Protein AF-A7YF10-F1 (afdb_monomer_lite)

Foldseek 3Di:
DDDDDDPDPPDPDDPPDDVPPPPPVPVVPVQVFQFPDDDPFWTWTWGQDPVRWTKIWIWGDPDPPDIDIDIDTDDDD

pLDDT: mean 77.22, std 16.97, range [36.47, 96.81]

Sequence (77 aa):
WVQGLGGAPDVPHPPLKIPGGRGNSQRDHNLSANQLYSDNRLNVTEELTSNRTRILNIQSRLTDAKHVNWRAVLNSS

Organism: Ornithorhynchus anatinus (NCBI:txid9258)

Radius of gyration: 25.94 Å; chains: 1; bounding box: 64×44×53 Å

Secondary structure (DSSP, 8-state):
-PPP-----SSPPPPSS-TT----STT------EEEEE-SSEEEEEEE-TTS-EEEEEEEEEETTEEEEEEEEE---

Structure (mmCIF, N/CA/C/O backbone):
data_AF-A7YF10-F1
#
_entry.id   AF-A7YF10-F1
#
loop_
_atom_site.group_PDB
_atom_site.id
_atom_site.type_symbol
_atom_site.label_atom_id
_atom_site.label_alt_id
_atom_site.label_comp_id
_atom_site.label_asym_id
_atom_site.label_entity_id
_atom_site.label_seq_id
_atom_site.pdbx_PDB_ins_code
_atom_site.Cartn_x
_atom_site.Cartn_y
_atom_site.Cartn_z
_atom_site.occupancy
_atom_site.B_iso_or_equiv
_atom_site.auth_seq_id
_atom_site.auth_comp_id
_atom_site.auth_asym_id
_atom_site.auth_atom_id
_atom_site.pdbx_PDB_model_num
ATOM 1 N N . TRP A 1 1 ? 53.0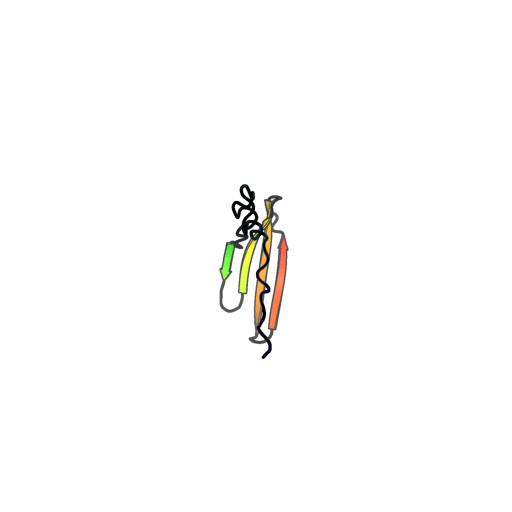92 -34.801 32.728 1.00 36.47 1 TRP A N 1
ATOM 2 C CA . TRP A 1 1 ? 52.887 -33.354 32.541 1.00 36.47 1 TRP A CA 1
ATOM 3 C C . TRP A 1 1 ? 52.613 -33.105 31.065 1.00 36.47 1 TRP A C 1
ATOM 5 O O . TRP A 1 1 ? 53.530 -33.226 30.267 1.00 36.47 1 TRP A O 1
ATOM 15 N N . VAL A 1 2 ? 51.347 -32.903 30.687 1.00 38.28 2 VAL A N 1
ATOM 16 C CA . VAL A 1 2 ? 50.937 -32.615 29.300 1.00 38.28 2 VAL A CA 1
ATOM 17 C C . VAL A 1 2 ? 51.107 -31.115 29.052 1.00 38.28 2 VAL A C 1
ATOM 19 O O . VAL A 1 2 ? 50.552 -30.310 29.795 1.00 38.28 2 VAL A O 1
ATOM 22 N N . GLN A 1 3 ? 51.907 -30.756 28.047 1.00 54.41 3 GLN A N 1
ATOM 23 C CA . GLN A 1 3 ? 52.076 -29.384 27.562 1.00 54.41 3 GLN A CA 1
ATOM 24 C C . GLN A 1 3 ? 51.078 -29.124 26.426 1.00 54.41 3 GLN A C 1
ATOM 26 O O . GLN A 1 3 ? 50.825 -29.997 25.597 1.00 54.41 3 GLN A O 1
ATOM 31 N N . GLY A 1 4 ? 50.441 -27.955 26.476 1.00 51.06 4 GLY A N 1
ATOM 32 C CA . GLY A 1 4 ? 49.187 -27.646 25.801 1.00 51.06 4 GLY A CA 1
ATOM 33 C C . GLY A 1 4 ? 49.279 -27.204 24.337 1.00 51.06 4 GLY A C 1
ATOM 34 O O . GLY A 1 4 ? 50.287 -26.691 23.872 1.00 51.06 4 GLY A O 1
ATOM 35 N N . LEU A 1 5 ? 48.149 -27.415 23.656 1.00 59.69 5 LEU A N 1
ATOM 36 C CA . LEU A 1 5 ? 47.462 -26.549 22.685 1.00 59.69 5 LEU A CA 1
ATOM 37 C C . LEU A 1 5 ? 48.307 -25.444 22.012 1.00 59.69 5 LEU A C 1
ATOM 39 O O . LEU A 1 5 ? 48.323 -24.302 22.462 1.00 59.69 5 LEU A O 1
ATOM 43 N N . GLY A 1 6 ? 48.921 -25.768 20.872 1.00 51.78 6 GLY A N 1
ATOM 44 C CA . GLY A 1 6 ? 49.601 -24.821 19.979 1.00 51.78 6 GLY A CA 1
ATOM 45 C C . GLY A 1 6 ? 48.997 -24.829 18.576 1.00 51.78 6 GLY A C 1
ATOM 46 O O . GLY A 1 6 ? 49.686 -25.119 17.608 1.00 51.78 6 GLY A O 1
ATOM 47 N N . GLY A 1 7 ? 47.690 -24.587 18.462 1.00 58.34 7 GLY A N 1
ATOM 48 C CA . GLY A 1 7 ? 47.005 -24.437 17.177 1.00 58.34 7 GLY A CA 1
ATOM 49 C C . GLY A 1 7 ? 46.949 -22.973 16.749 1.00 58.34 7 GLY A C 1
ATOM 50 O O . GLY A 1 7 ? 45.873 -22.386 16.758 1.00 58.34 7 GLY A O 1
ATOM 51 N N . ALA A 1 8 ? 48.090 -22.370 16.418 1.00 62.31 8 ALA A N 1
ATOM 52 C CA . ALA A 1 8 ? 48.114 -21.101 15.694 1.00 62.31 8 ALA A CA 1
ATOM 53 C C . ALA A 1 8 ? 48.267 -21.422 14.196 1.00 62.31 8 ALA A C 1
ATOM 55 O O . ALA A 1 8 ? 49.245 -22.076 13.833 1.00 62.31 8 ALA A O 1
ATOM 56 N N . PRO A 1 9 ? 47.316 -21.051 13.319 1.00 55.06 9 PRO A N 1
ATOM 57 C CA . PRO A 1 9 ? 47.472 -21.280 11.890 1.00 55.06 9 PRO A CA 1
ATOM 58 C C . PRO A 1 9 ? 48.614 -20.401 11.362 1.00 55.06 9 PRO A C 1
ATOM 60 O O . PRO A 1 9 ? 48.536 -19.178 11.416 1.00 55.06 9 PRO A O 1
ATOM 63 N N . ASP A 1 10 ? 49.661 -21.035 10.836 1.00 64.38 10 ASP A N 1
ATOM 64 C CA . ASP A 1 10 ? 50.859 -20.418 10.234 1.00 64.38 10 ASP A CA 1
ATOM 65 C C . ASP A 1 10 ? 50.585 -19.781 8.852 1.00 64.38 10 ASP A C 1
ATOM 67 O O . ASP A 1 10 ? 51.436 -19.709 7.972 1.00 64.38 10 ASP A O 1
ATOM 71 N N . VAL A 1 11 ? 49.345 -19.357 8.609 1.00 66.00 11 VAL A N 1
ATOM 72 C CA . VAL A 1 11 ? 48.922 -18.784 7.332 1.00 66.00 11 VAL A CA 1
ATOM 73 C C . VAL A 1 11 ? 48.296 -17.428 7.622 1.00 66.00 11 VAL A C 1
ATOM 75 O O . VAL A 1 11 ? 47.354 -17.360 8.417 1.00 66.00 11 VAL A O 1
ATOM 78 N N . PRO A 1 12 ? 48.780 -16.335 7.000 1.00 66.12 12 PRO A N 1
ATOM 79 C CA . PRO A 1 12 ? 48.156 -15.035 7.169 1.00 66.12 12 PRO A CA 1
ATOM 80 C C . PRO A 1 12 ? 46.688 -15.132 6.752 1.00 66.12 12 PRO A C 1
ATOM 82 O O . PRO A 1 12 ? 46.361 -15.663 5.688 1.00 66.12 12 PRO A O 1
ATOM 85 N N . HIS A 1 13 ? 45.798 -14.637 7.612 1.00 63.81 13 HIS A N 1
ATOM 86 C CA . HIS A 1 13 ? 44.371 -14.617 7.322 1.00 63.81 13 HIS A CA 1
ATOM 87 C C . HIS A 1 13 ? 44.115 -13.944 5.964 1.00 63.81 13 HIS A C 1
ATOM 89 O O . HIS A 1 13 ? 44.709 -12.896 5.683 1.00 63.81 13 HIS A O 1
ATOM 95 N N . PRO A 1 14 ? 43.232 -14.512 5.118 1.00 64.19 14 PRO A N 1
ATOM 96 C CA . PRO A 1 14 ? 42.880 -13.876 3.861 1.00 64.19 14 PRO A CA 1
ATOM 97 C C . PRO A 1 14 ? 42.314 -12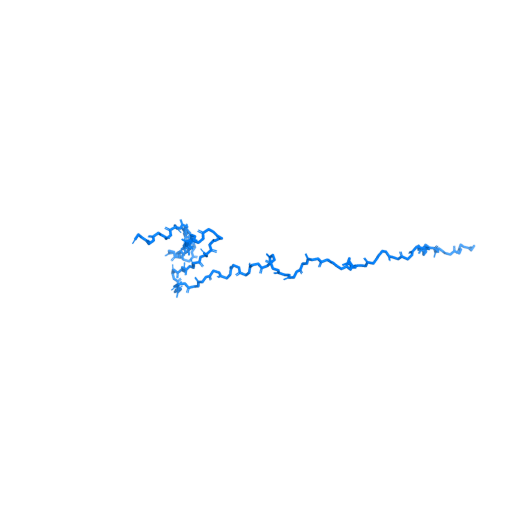.479 4.148 1.00 64.19 14 PRO A C 1
ATOM 99 O O . PRO A 1 14 ? 41.608 -12.295 5.146 1.00 64.19 14 PRO A O 1
ATOM 102 N N . PRO A 1 15 ? 42.621 -11.477 3.308 1.00 65.00 15 PRO A N 1
ATOM 103 C CA . PRO A 1 15 ? 42.191 -10.111 3.551 1.00 65.00 15 PRO A CA 1
ATOM 104 C C . PRO A 1 15 ? 40.666 -10.052 3.684 1.00 65.00 15 PRO A C 1
ATOM 106 O O . PRO A 1 15 ? 39.932 -10.432 2.776 1.00 65.00 15 PRO A O 1
ATOM 109 N N . LEU A 1 16 ? 40.192 -9.533 4.821 1.00 64.31 16 LEU A N 1
ATOM 110 C CA . LEU A 1 16 ? 38.768 -9.450 5.181 1.00 64.31 16 LEU A CA 1
ATOM 111 C C . LEU A 1 16 ? 37.935 -8.571 4.231 1.00 64.31 16 LEU A C 1
ATOM 113 O O . LEU A 1 16 ? 36.712 -8.520 4.344 1.00 64.31 16 LEU A O 1
ATOM 117 N N . LYS A 1 17 ? 38.571 -7.857 3.297 1.00 64.62 17 LYS A N 1
ATOM 118 C CA . LYS A 1 17 ? 37.885 -7.012 2.324 1.00 64.62 17 LYS A CA 1
ATOM 119 C C . LYS A 1 17 ? 38.596 -7.074 0.982 1.00 64.62 17 LYS A C 1
ATOM 121 O O . LYS A 1 17 ? 39.760 -6.699 0.890 1.00 64.62 17 LYS A O 1
ATOM 126 N N . ILE A 1 18 ? 37.875 -7.516 -0.047 1.00 64.31 18 ILE A N 1
ATOM 127 C CA . ILE A 1 18 ? 38.331 -7.545 -1.441 1.00 64.31 18 ILE A CA 1
ATOM 128 C C . ILE A 1 18 ? 38.649 -6.100 -1.873 1.00 64.31 18 ILE A C 1
ATOM 130 O O . ILE A 1 18 ? 37.725 -5.280 -1.965 1.00 64.31 18 ILE A O 1
ATOM 134 N N . PRO A 1 19 ? 39.922 -5.746 -2.130 1.00 55.59 19 PRO A N 1
ATOM 135 C CA . PRO A 1 19 ? 40.272 -4.434 -2.661 1.00 55.59 19 PRO A CA 1
ATOM 136 C C . PRO A 1 19 ? 39.682 -4.303 -4.071 1.00 55.59 19 PRO A C 1
ATOM 138 O O . PRO A 1 19 ? 39.909 -5.159 -4.920 1.00 55.59 19 PRO A O 1
ATOM 141 N N . GLY A 1 20 ? 38.878 -3.266 -4.316 1.00 63.34 20 GLY A N 1
ATOM 142 C CA . GLY A 1 20 ? 38.185 -3.073 -5.599 1.00 63.34 20 GLY A CA 1
ATOM 143 C C . GLY A 1 20 ? 36.758 -3.632 -5.666 1.00 63.34 20 GLY A C 1
ATOM 144 O O . GLY A 1 20 ? 36.163 -3.642 -6.742 1.00 63.34 20 GLY A O 1
ATOM 145 N N . GLY A 1 21 ? 36.179 -4.062 -4.538 1.00 61.53 21 GLY A N 1
ATOM 146 C CA . GLY A 1 21 ? 34.768 -4.446 -4.449 1.00 61.53 21 GLY A CA 1
ATOM 147 C C . GLY A 1 21 ? 33.836 -3.311 -4.884 1.00 61.53 21 GLY A C 1
ATOM 148 O O . GLY A 1 21 ? 33.549 -2.390 -4.122 1.00 61.53 21 GLY A O 1
ATOM 149 N N . ARG A 1 22 ? 33.358 -3.376 -6.130 1.00 68.25 22 ARG A N 1
ATOM 150 C CA . ARG A 1 22 ? 32.376 -2.453 -6.703 1.00 68.25 22 ARG A CA 1
ATOM 151 C C . ARG A 1 22 ? 31.018 -2.695 -6.043 1.00 68.25 22 ARG A C 1
ATOM 153 O O . ARG A 1 22 ? 30.216 -3.507 -6.492 1.00 68.25 22 ARG A O 1
ATOM 160 N N . GLY A 1 23 ? 30.776 -1.988 -4.953 1.00 59.28 23 GLY A N 1
ATOM 161 C CA . GLY A 1 23 ? 29.489 -1.928 -4.277 1.00 59.28 23 GLY A CA 1
ATOM 162 C C . GLY A 1 23 ? 29.330 -0.546 -3.681 1.00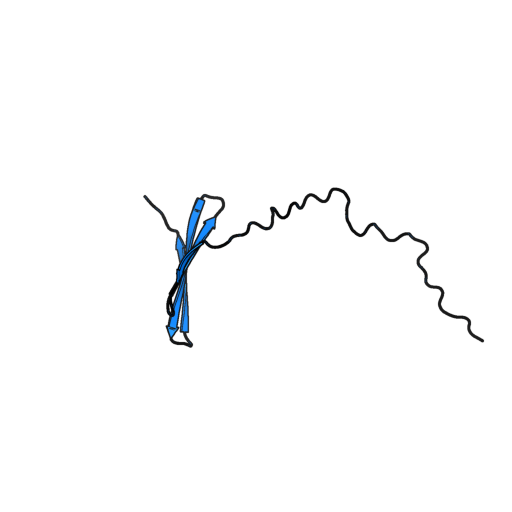 59.28 23 GLY A C 1
ATOM 163 O O . GLY A 1 23 ? 29.466 -0.370 -2.482 1.00 59.28 23 GLY A O 1
ATOM 164 N N . ASN A 1 24 ? 29.102 0.457 -4.521 1.00 61.62 24 ASN A N 1
ATOM 165 C CA . ASN A 1 24 ? 28.854 1.828 -4.088 1.00 61.62 24 ASN A CA 1
ATOM 166 C C . ASN A 1 24 ? 27.434 1.990 -3.524 1.00 61.62 24 ASN A C 1
ATOM 168 O O . ASN A 1 24 ? 26.770 2.935 -3.918 1.00 61.62 24 ASN A O 1
ATOM 172 N N . SER A 1 25 ? 26.918 1.044 -2.726 1.00 58.28 25 SER A N 1
ATOM 173 C CA . SER A 1 25 ? 25.546 1.077 -2.177 1.00 58.28 25 SER A CA 1
ATOM 174 C C . SER A 1 25 ? 24.435 1.413 -3.191 1.00 58.28 25 SER A C 1
ATOM 176 O O . SER A 1 25 ? 23.301 1.672 -2.831 1.00 58.28 25 SER A O 1
ATOM 178 N N . GLN A 1 26 ? 24.719 1.368 -4.497 1.00 52.25 26 GLN A N 1
ATOM 179 C CA . GLN A 1 26 ? 23.799 1.763 -5.565 1.00 52.25 26 GLN A CA 1
ATOM 180 C C . GLN A 1 26 ? 22.797 0.638 -5.865 1.00 52.25 26 GLN A C 1
ATOM 182 O O . GLN A 1 26 ? 21.808 0.834 -6.572 1.00 52.25 26 GLN A O 1
ATOM 187 N N . ARG A 1 27 ? 23.063 -0.556 -5.309 1.00 55.53 27 ARG A N 1
ATOM 188 C CA . ARG A 1 27 ? 22.083 -1.638 -5.156 1.00 55.53 27 ARG A CA 1
ATOM 189 C C . ARG A 1 27 ? 21.075 -1.349 -4.049 1.00 55.53 27 ARG A C 1
ATOM 191 O O . ARG A 1 27 ? 19.981 -1.899 -4.091 1.00 55.53 27 ARG A O 1
ATOM 198 N N . ASP A 1 28 ? 21.396 -0.431 -3.150 1.00 59.81 28 ASP A N 1
ATOM 199 C CA . ASP A 1 28 ? 20.496 0.112 -2.150 1.00 59.81 28 ASP A CA 1
ATOM 200 C C . ASP A 1 28 ? 19.759 1.262 -2.850 1.00 59.81 28 ASP A C 1
ATOM 202 O O . ASP A 1 28 ? 19.874 2.433 -2.491 1.00 59.81 28 ASP A O 1
ATOM 206 N N . HIS A 1 29 ? 19.035 0.942 -3.934 1.00 57.44 29 HIS A N 1
ATOM 207 C CA . HIS A 1 29 ? 17.976 1.837 -4.370 1.00 57.44 29 HIS A CA 1
ATOM 208 C C . HIS A 1 29 ? 17.079 1.974 -3.153 1.00 57.44 29 HIS A C 1
ATOM 210 O O . HIS A 1 29 ? 16.376 1.036 -2.775 1.00 57.44 29 HIS A O 1
ATOM 216 N N . ASN A 1 30 ? 17.171 3.129 -2.504 1.00 55.44 30 ASN A N 1
ATOM 217 C CA . ASN A 1 30 ? 16.201 3.567 -1.538 1.00 55.44 30 ASN A CA 1
ATOM 218 C C . ASN A 1 30 ? 14.902 3.707 -2.337 1.00 55.44 30 ASN A C 1
ATOM 220 O O . ASN A 1 30 ? 14.605 4.762 -2.889 1.00 55.44 30 ASN A O 1
ATOM 224 N N . LEU A 1 31 ? 14.176 2.596 -2.493 1.00 60.94 31 LEU A N 1
ATOM 225 C CA . LEU A 1 31 ? 12.774 2.564 -2.877 1.00 60.94 31 LEU A CA 1
ATOM 226 C C . LEU A 1 31 ? 12.006 3.171 -1.698 1.00 60.94 31 LEU A C 1
ATOM 228 O O . LEU A 1 31 ? 11.207 2.511 -1.039 1.00 60.94 31 LEU A O 1
ATOM 232 N N . SER A 1 32 ? 12.307 4.431 -1.375 1.00 63.62 32 SER A N 1
ATOM 233 C CA . SER A 1 32 ? 11.491 5.240 -0.496 1.00 63.62 32 SER A CA 1
ATOM 234 C C . SER A 1 32 ? 10.190 5.419 -1.250 1.00 63.62 32 SER A C 1
ATOM 236 O O . SER A 1 32 ? 10.101 6.246 -2.161 1.00 63.62 32 SER A O 1
ATOM 238 N N . ALA A 1 33 ? 9.211 4.577 -0.934 1.00 73.94 33 ALA A N 1
ATOM 239 C CA . ALA A 1 33 ? 7.869 4.746 -1.440 1.00 73.94 33 ALA A CA 1
ATOM 240 C C . ALA A 1 33 ? 7.405 6.147 -1.014 1.00 73.94 33 ALA A C 1
ATOM 242 O O . ALA A 1 33 ? 7.381 6.463 0.177 1.00 73.94 33 ALA A O 1
ATOM 243 N N . ASN A 1 34 ? 7.121 7.006 -1.988 1.00 87.62 34 ASN A N 1
ATOM 244 C CA . ASN A 1 34 ? 6.718 8.379 -1.739 1.00 87.62 34 ASN A CA 1
ATOM 245 C 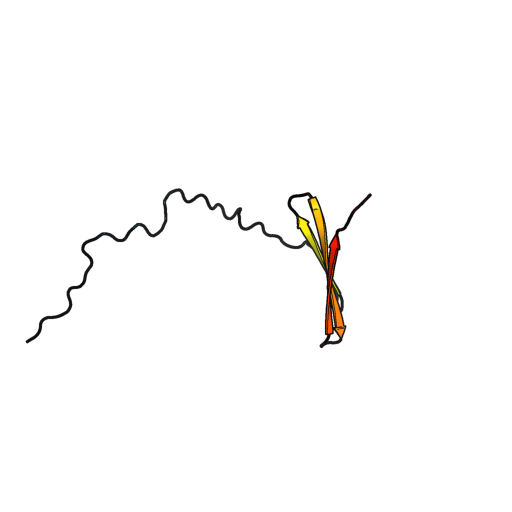C . ASN A 1 34 ? 5.349 8.364 -1.055 1.00 87.62 34 ASN A C 1
ATOM 247 O O . ASN A 1 34 ? 4.404 7.769 -1.570 1.00 87.62 34 ASN A O 1
ATOM 251 N N . GLN A 1 35 ? 5.229 8.977 0.118 1.00 91.44 35 GLN A N 1
ATOM 252 C CA . GLN A 1 35 ? 3.970 8.996 0.848 1.00 91.44 35 GLN A CA 1
ATOM 253 C C . GLN A 1 35 ? 3.018 10.007 0.202 1.00 91.44 35 GLN A C 1
ATOM 255 O O . GLN A 1 35 ? 3.212 11.213 0.316 1.00 91.44 35 GLN A O 1
ATOM 260 N N . LEU A 1 36 ? 1.976 9.508 -0.467 1.00 93.38 36 LEU A N 1
ATOM 261 C CA . LEU A 1 36 ? 0.956 10.347 -1.098 1.00 93.38 36 LEU A CA 1
ATOM 262 C C . LEU A 1 36 ? -0.112 10.788 -0.097 1.00 93.38 36 LEU A C 1
ATOM 264 O O . LEU A 1 36 ? -0.611 11.908 -0.171 1.00 93.38 36 LEU A O 1
ATOM 268 N N . TYR A 1 37 ? -0.484 9.897 0.823 1.00 95.19 37 TYR A N 1
ATOM 269 C CA . TYR A 1 37 ? -1.511 10.158 1.824 1.00 95.19 37 TYR A CA 1
ATOM 270 C C . TYR A 1 37 ? -1.323 9.254 3.042 1.00 95.19 37 TYR A C 1
ATOM 272 O O . TYR A 1 37 ? -1.004 8.078 2.889 1.00 95.19 37 TYR A O 1
ATOM 280 N N . SER A 1 38 ? -1.562 9.774 4.245 1.00 95.31 38 SER A N 1
ATOM 281 C CA . SER A 1 38 ? -1.675 8.945 5.445 1.00 95.31 38 SER A CA 1
ATOM 282 C C . SER A 1 38 ? -2.595 9.592 6.467 1.00 95.31 38 SER A C 1
ATOM 284 O O . SER A 1 38 ? -2.415 10.754 6.825 1.00 95.3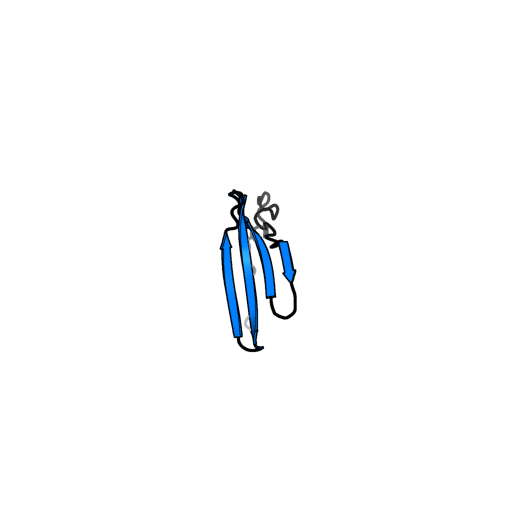1 38 SER A O 1
ATOM 286 N N . ASP A 1 39 ? -3.517 8.798 6.990 1.00 94.94 39 ASP A N 1
ATOM 287 C CA . ASP A 1 39 ? -4.318 9.093 8.172 1.00 94.94 39 ASP A CA 1
ATOM 288 C C . ASP A 1 39 ? -4.427 7.834 9.060 1.00 94.94 39 ASP A C 1
ATOM 290 O O . ASP A 1 39 ? -3.669 6.870 8.913 1.00 94.94 39 ASP A O 1
ATOM 294 N N . ASN A 1 40 ? -5.366 7.826 10.007 1.00 93.31 40 ASN A N 1
ATOM 295 C CA . ASN A 1 40 ? -5.559 6.715 10.940 1.00 93.31 40 ASN A CA 1
ATOM 296 C C . ASN A 1 40 ? -6.124 5.439 10.283 1.00 93.31 40 ASN A C 1
ATOM 298 O O . ASN A 1 40 ? -6.020 4.358 10.868 1.00 93.31 40 ASN A O 1
ATOM 302 N N . ARG A 1 41 ? -6.757 5.543 9.109 1.00 94.50 41 ARG A N 1
ATOM 303 C CA . ARG A 1 41 ? -7.493 4.455 8.443 1.00 94.50 41 ARG A CA 1
ATOM 304 C C . ARG A 1 41 ? -6.968 4.117 7.054 1.00 94.50 41 ARG A C 1
ATOM 306 O O . ARG A 1 41 ? -7.385 3.101 6.500 1.00 94.50 41 ARG A O 1
ATOM 313 N N . LEU A 1 42 ? -6.097 4.926 6.478 1.00 96.31 42 LEU A N 1
ATOM 314 C CA . LEU A 1 42 ? -5.636 4.801 5.110 1.00 96.31 42 LEU A CA 1
ATOM 315 C C . LEU A 1 42 ? -4.205 5.321 4.998 1.00 96.31 42 LEU A C 1
ATOM 317 O O . LEU A 1 42 ? -3.896 6.442 5.384 1.00 96.31 42 LEU A O 1
ATOM 321 N N . ASN A 1 43 ? -3.345 4.507 4.406 1.00 95.94 43 ASN A N 1
ATOM 322 C CA . ASN A 1 43 ? -1.993 4.870 4.023 1.00 95.94 43 ASN A CA 1
ATOM 323 C C . ASN A 1 43 ? -1.812 4.563 2.537 1.00 95.94 43 ASN A C 1
ATOM 325 O O . ASN A 1 43 ? -2.109 3.454 2.090 1.00 95.94 43 ASN A O 1
ATOM 329 N N . VAL A 1 44 ? -1.341 5.542 1.775 1.00 95.56 44 VAL A N 1
ATOM 330 C CA . VAL A 1 44 ? -1.107 5.431 0.336 1.00 95.56 44 VAL A CA 1
ATOM 331 C C . VAL A 1 44 ? 0.315 5.862 0.044 1.00 95.56 44 VAL A C 1
ATOM 333 O O . VAL A 1 44 ? 0.689 7.014 0.273 1.00 95.56 44 VAL A O 1
ATOM 336 N N . THR A 1 45 ? 1.094 4.939 -0.507 1.00 95.25 45 THR A N 1
ATOM 337 C CA . THR A 1 45 ? 2.454 5.213 -0.962 1.00 95.25 45 THR A CA 1
ATOM 338 C C . THR A 1 45 ? 2.604 4.919 -2.448 1.00 95.25 45 THR A C 1
ATOM 340 O O . THR A 1 45 ? 1.905 4.075 -3.007 1.00 95.25 45 THR A O 1
ATOM 343 N N . GLU A 1 46 ? 3.506 5.644 -3.096 1.00 92.75 46 GLU A N 1
ATOM 344 C CA . GLU A 1 46 ? 3.846 5.507 -4.505 1.00 92.75 46 GLU A CA 1
ATOM 345 C C . GLU A 1 46 ? 5.248 4.924 -4.656 1.00 92.75 46 GLU A C 1
ATOM 347 O O . GLU A 1 46 ? 6.220 5.425 -4.097 1.00 92.75 46 GLU A O 1
ATOM 352 N N . GLU A 1 47 ? 5.356 3.877 -5.458 1.00 90.75 47 GLU A N 1
ATOM 353 C CA . GLU A 1 47 ? 6.603 3.241 -5.842 1.00 90.75 47 GLU A CA 1
ATOM 354 C C . GLU A 1 47 ? 6.840 3.476 -7.338 1.00 90.75 47 GLU A C 1
ATOM 356 O O . GLU A 1 47 ? 6.047 3.067 -8.192 1.00 90.75 47 GLU A O 1
ATOM 361 N N . LEU A 1 48 ? 7.944 4.150 -7.660 1.00 86.56 48 LEU A N 1
ATOM 362 C CA . LEU A 1 48 ? 8.422 4.291 -9.030 1.00 86.56 48 LEU A CA 1
ATOM 363 C C . LEU A 1 48 ? 9.270 3.077 -9.379 1.00 86.56 48 LEU A C 1
ATOM 365 O O . LEU A 1 48 ? 10.346 2.857 -8.827 1.00 86.56 48 LEU A O 1
ATOM 369 N N . THR A 1 49 ? 8.783 2.302 -10.335 1.00 81.38 49 THR A N 1
ATOM 370 C CA . THR A 1 49 ? 9.545 1.188 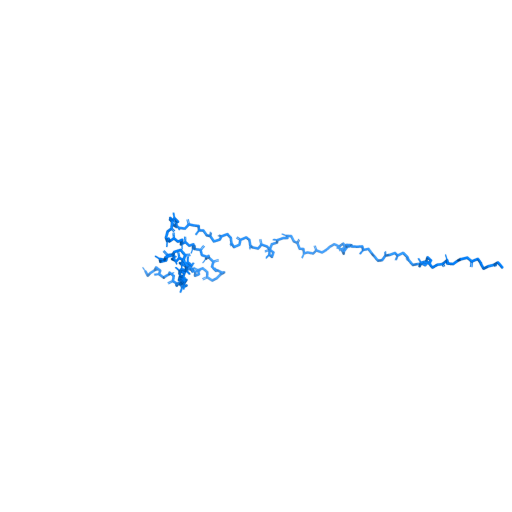-10.894 1.00 81.38 49 THR A CA 1
ATOM 371 C C . THR A 1 49 ? 10.495 1.678 -11.987 1.00 81.38 49 THR A C 1
ATOM 373 O O . THR A 1 49 ? 10.315 2.750 -12.571 1.00 81.38 49 THR A O 1
ATOM 376 N N . SER A 1 50 ? 11.520 0.882 -12.299 1.00 77.06 50 SER A N 1
ATOM 377 C CA . SER A 1 50 ? 12.541 1.215 -13.305 1.00 77.06 50 SER A CA 1
ATOM 378 C C . SER A 1 50 ? 11.975 1.480 -14.705 1.00 77.06 50 SER A C 1
ATOM 380 O O . SER A 1 50 ? 12.582 2.210 -15.484 1.00 77.06 50 SER A O 1
ATOM 382 N N . ASN A 1 51 ? 10.794 0.941 -15.020 1.00 78.56 51 ASN A N 1
ATOM 383 C CA . ASN A 1 51 ? 10.080 1.178 -16.276 1.00 78.56 51 ASN A CA 1
ATOM 384 C C . ASN A 1 51 ? 9.151 2.415 -16.226 1.00 78.56 51 ASN A C 1
ATOM 386 O O . ASN A 1 51 ? 8.274 2.550 -17.075 1.00 78.56 51 ASN A O 1
ATOM 390 N N . ARG A 1 52 ? 9.324 3.304 -15.233 1.00 78.62 52 ARG A N 1
ATOM 391 C CA . ARG A 1 52 ? 8.523 4.524 -15.010 1.00 78.62 52 ARG A CA 1
ATOM 392 C C . ARG A 1 52 ? 7.035 4.254 -14.740 1.00 78.62 52 ARG A C 1
ATOM 394 O O . ARG A 1 52 ? 6.229 5.183 -14.755 1.00 78.62 52 ARG A O 1
ATOM 401 N N . THR A 1 53 ? 6.659 3.013 -14.436 1.00 87.38 53 THR A N 1
ATOM 402 C CA . THR A 1 53 ? 5.306 2.701 -13.972 1.00 87.38 53 THR A CA 1
ATOM 403 C C . THR A 1 53 ? 5.170 3.136 -12.521 1.00 87.38 53 THR A C 1
ATOM 405 O O . THR A 1 53 ? 6.001 2.783 -11.677 1.00 87.38 53 THR A O 1
ATOM 408 N N . ARG A 1 54 ? 4.115 3.898 -12.235 1.00 90.75 54 ARG A N 1
ATOM 409 C CA . ARG A 1 54 ? 3.760 4.329 -10.883 1.00 90.75 54 ARG A CA 1
ATOM 410 C C . ARG A 1 54 ? 2.880 3.264 -10.249 1.00 90.75 54 ARG A C 1
ATOM 412 O O . ARG A 1 54 ? 1.771 3.015 -10.720 1.00 90.75 54 ARG A O 1
ATOM 419 N N . ILE A 1 55 ? 3.381 2.612 -9.210 1.00 92.81 55 ILE A N 1
ATOM 420 C CA . ILE A 1 55 ? 2.617 1.635 -8.437 1.00 92.81 55 ILE A CA 1
ATOM 421 C C . ILE A 1 55 ? 2.135 2.312 -7.161 1.00 92.81 55 ILE A C 1
ATOM 423 O O . ILE A 1 55 ? 2.927 2.888 -6.425 1.00 92.81 55 ILE A O 1
ATOM 427 N N . LEU A 1 56 ? 0.838 2.226 -6.890 1.00 94.50 56 LEU A N 1
ATOM 428 C CA . LEU A 1 56 ? 0.237 2.695 -5.651 1.00 94.50 56 LEU A CA 1
ATOM 429 C C . LEU A 1 56 ? 0.042 1.513 -4.706 1.00 94.50 56 LEU A C 1
ATOM 431 O O . LEU A 1 56 ? -0.635 0.540 -5.050 1.00 94.50 56 LEU A O 1
ATOM 435 N N . ASN A 1 57 ? 0.601 1.618 -3.507 1.00 95.19 57 ASN A N 1
ATOM 436 C CA . ASN A 1 57 ? 0.370 0.693 -2.409 1.00 95.19 57 ASN A CA 1
ATOM 437 C C . ASN A 1 57 ? -0.629 1.342 -1.451 1.00 95.19 57 ASN A C 1
ATOM 439 O O . ASN A 1 57 ? -0.329 2.348 -0.811 1.00 95.19 57 ASN A O 1
ATOM 443 N N . ILE A 1 58 ? -1.829 0.776 -1.378 1.00 96.06 58 ILE A N 1
ATOM 444 C CA . ILE A 1 58 ? -2.941 1.323 -0.604 1.00 96.06 58 ILE A CA 1
ATOM 445 C C . ILE A 1 58 ? -3.207 0.364 0.545 1.00 96.06 58 ILE A C 1
ATOM 447 O O . ILE A 1 58 ? -3.604 -0.777 0.325 1.00 96.06 58 ILE A O 1
ATOM 451 N N . GLN A 1 59 ? -3.010 0.821 1.770 1.00 96.19 59 GLN A N 1
ATOM 452 C CA . GLN A 1 59 ? -3.308 0.072 2.980 1.00 96.19 59 GLN A CA 1
ATOM 453 C C . GLN A 1 59 ? -4.455 0.754 3.715 1.00 96.19 59 GLN A C 1
ATOM 455 O O . GLN A 1 59 ? -4.316 1.892 4.148 1.00 96.19 59 GLN A O 1
ATOM 460 N N . SER A 1 60 ? -5.572 0.055 3.900 1.00 95.81 60 SER A N 1
ATOM 461 C CA . SER A 1 60 ? -6.682 0.526 4.726 1.00 95.81 60 SER A CA 1
ATOM 462 C C . SER A 1 60 ? -6.804 -0.271 6.019 1.00 95.81 60 SER A C 1
ATOM 464 O O . SER A 1 60 ? -6.712 -1.499 6.025 1.00 95.81 60 SER A O 1
ATOM 466 N N . ARG A 1 61 ? -7.062 0.443 7.115 1.00 95.38 61 ARG A N 1
ATOM 467 C CA . ARG A 1 61 ? -7.490 -0.081 8.411 1.00 95.38 61 ARG A CA 1
ATOM 468 C C . ARG A 1 61 ? -9.003 0.105 8.521 1.00 95.38 61 ARG A C 1
ATOM 470 O O . ARG A 1 61 ? -9.508 1.208 8.746 1.00 95.38 61 ARG A O 1
ATOM 477 N N . LEU A 1 62 ? -9.746 -0.979 8.309 1.00 88.62 62 LEU A N 1
ATOM 478 C CA . LEU A 1 62 ? -11.209 -0.952 8.377 1.00 88.62 62 LEU A CA 1
ATOM 479 C C . LEU A 1 62 ? -11.679 -0.906 9.834 1.00 88.62 62 LEU A C 1
ATOM 481 O O . LEU A 1 62 ? -12.537 -0.090 10.169 1.00 88.62 62 LEU A O 1
ATOM 485 N N . THR A 1 63 ? -11.069 -1.748 10.669 1.00 89.06 63 THR A N 1
ATOM 486 C CA . THR A 1 63 ? -11.171 -1.811 12.135 1.00 89.06 63 THR A CA 1
ATOM 487 C C . THR A 1 63 ? -9.772 -2.077 12.701 1.00 89.06 63 THR A C 1
ATOM 489 O O . THR A 1 63 ? -8.869 -2.406 11.933 1.00 89.06 63 THR A O 1
ATOM 492 N N . ASP A 1 64 ? -9.586 -1.994 14.022 1.00 81.94 64 ASP A N 1
ATOM 493 C CA . ASP A 1 64 ? -8.281 -2.230 14.673 1.00 81.94 64 ASP A CA 1
ATOM 494 C C . ASP A 1 64 ? -7.650 -3.586 14.287 1.00 81.94 64 ASP A C 1
ATOM 496 O O . ASP A 1 64 ? -6.446 -3.710 14.081 1.00 81.94 64 ASP A O 1
ATOM 500 N N . ALA A 1 65 ? -8.497 -4.601 14.084 1.00 86.38 65 ALA A N 1
ATOM 501 C CA . ALA A 1 65 ? -8.079 -5.954 13.729 1.00 86.38 65 ALA A CA 1
ATOM 502 C C . ALA A 1 65 ? -8.048 -6.236 12.215 1.00 86.38 65 ALA A C 1
ATOM 504 O O . ALA A 1 65 ? -7.471 -7.242 11.797 1.00 86.38 65 ALA A O 1
ATOM 505 N N . LYS A 1 66 ? -8.689 -5.407 11.377 1.00 93.56 66 LYS A N 1
ATOM 506 C CA . LYS A 1 66 ? -8.852 -5.698 9.945 1.00 93.56 66 LYS A CA 1
ATOM 507 C C . LYS A 1 66 ? -8.126 -4.685 9.074 1.00 93.56 66 LYS A C 1
ATOM 509 O O . LYS A 1 66 ? -8.583 -3.557 8.879 1.00 93.56 66 LYS A O 1
ATOM 514 N N . HIS A 1 67 ? -7.070 -5.177 8.442 1.00 93.69 67 HIS A N 1
ATOM 515 C CA . HIS A 1 67 ? -6.311 -4.477 7.418 1.00 93.69 67 HIS A CA 1
ATOM 516 C C . HIS A 1 67 ? -6.608 -5.050 6.034 1.00 93.69 67 HIS A C 1
ATOM 518 O O . HIS A 1 67 ? -6.707 -6.265 5.866 1.00 93.69 67 HIS A O 1
ATOM 524 N N . VAL A 1 68 ? -6.734 -4.178 5.037 1.00 95.94 68 VAL A N 1
ATOM 525 C CA . VAL A 1 68 ? -6.832 -4.563 3.627 1.00 95.94 68 VAL A CA 1
ATOM 526 C C . VAL A 1 68 ? -5.766 -3.812 2.851 1.00 95.94 68 VAL A C 1
ATOM 528 O O . VAL A 1 68 ? -5.573 -2.617 3.058 1.00 95.94 68 VAL A O 1
ATOM 531 N N . ASN A 1 69 ? -5.059 -4.522 1.977 1.00 95.69 69 ASN A N 1
ATOM 532 C CA . ASN A 1 69 ? -4.011 -3.949 1.149 1.00 95.69 69 ASN A CA 1
ATOM 533 C C . ASN A 1 69 ? -4.369 -4.149 -0.321 1.00 95.69 69 ASN A C 1
ATOM 535 O O . ASN A 1 69 ? -4.757 -5.248 -0.721 1.00 95.69 69 ASN A O 1
ATOM 539 N N . TRP A 1 70 ? -4.189 -3.105 -1.120 1.00 96.81 70 TRP A N 1
ATOM 540 C CA . TRP A 1 70 ? -4.317 -3.144 -2.569 1.00 96.81 70 TRP A CA 1
ATOM 541 C C . TRP A 1 70 ? -3.037 -2.635 -3.212 1.00 96.81 70 TRP A C 1
ATOM 543 O O . TRP A 1 70 ? -2.353 -1.758 -2.682 1.00 96.81 70 TRP A O 1
ATOM 553 N N . ARG A 1 71 ? -2.747 -3.180 -4.391 1.00 95.38 71 ARG A N 1
ATOM 554 C CA . ARG A 1 71 ? -1.705 -2.682 -5.281 1.00 95.38 71 ARG A CA 1
ATOM 555 C C . ARG A 1 71 ? -2.359 -2.307 -6.594 1.00 95.38 71 ARG A C 1
ATOM 557 O O . ARG A 1 71 ? -3.028 -3.140 -7.202 1.00 95.38 71 ARG A O 1
ATOM 564 N N . ALA A 1 72 ? -2.184 -1.062 -7.003 1.00 94.25 72 ALA A N 1
ATOM 565 C CA . ALA A 1 72 ? -2.740 -0.536 -8.238 1.00 94.25 72 ALA A CA 1
ATOM 566 C C . ALA A 1 72 ? -1.628 0.056 -9.100 1.00 94.25 72 ALA A C 1
ATOM 568 O O . ALA A 1 72 ? -0.622 0.540 -8.587 1.00 94.25 72 ALA A O 1
ATOM 569 N N . VAL A 1 73 ? -1.817 0.028 -10.414 1.00 93.31 73 VAL A N 1
ATOM 570 C CA . VAL A 1 73 ? -0.947 0.728 -11.357 1.00 93.31 73 VAL A CA 1
ATOM 571 C C . VAL A 1 73 ? -1.629 2.034 -11.729 1.00 93.31 73 VAL A C 1
ATOM 573 O O . VAL A 1 73 ? -2.757 2.024 -12.219 1.00 93.31 73 VAL A O 1
ATOM 576 N N . LEU A 1 74 ? -0.954 3.153 -11.487 1.00 90.12 74 LEU A N 1
ATOM 577 C CA . LEU A 1 74 ? -1.422 4.461 -11.909 1.00 90.12 74 LEU A CA 1
ATOM 578 C C . LEU A 1 74 ? -0.970 4.706 -13.349 1.00 90.12 74 LEU A C 1
ATOM 580 O O . LEU A 1 74 ? 0.223 4.836 -13.627 1.00 90.12 74 LEU A O 1
ATOM 584 N N . ASN A 1 75 ? -1.944 4.781 -14.251 1.00 87.81 75 ASN A N 1
ATOM 585 C CA . ASN A 1 75 ? -1.739 5.136 -15.647 1.00 87.81 75 ASN A CA 1
ATOM 586 C C . ASN A 1 75 ? -2.377 6.507 -15.911 1.00 87.81 75 ASN A C 1
ATOM 588 O O . ASN A 1 75 ? -3.588 6.659 -15.763 1.00 87.81 75 ASN A O 1
ATOM 592 N N . SER A 1 76 ? -1.561 7.502 -16.258 1.00 77.06 76 SER A N 1
ATOM 593 C CA . SER A 1 76 ? -2.020 8.819 -16.704 1.00 77.06 76 SER A CA 1
ATOM 594 C C . SER A 1 76 ? -2.037 8.832 -18.233 1.00 77.06 76 SER A C 1
ATOM 596 O O . SER A 1 76 ? -0.972 8.960 -18.842 1.00 77.06 76 SER A O 1
ATOM 598 N N . SER A 1 77 ? -3.218 8.639 -18.824 1.00 70.88 77 SER A N 1
ATOM 599 C CA . SER A 1 77 ? -3.453 8.773 -20.270 1.00 70.88 77 SER A CA 1
ATOM 600 C C . SER A 1 77 ? -3.324 10.213 -20.742 1.00 70.88 77 SER A C 1
ATOM 602 O O . SER A 1 77 ? -3.863 11.081 -20.014 1.00 70.88 77 SER A O 1
#

InterPro domains:
  IPR002993 Ornithine decarboxylase antizyme [PTHR10279] (1-75)
  IPR038581 Ornithine decarboxylase antizyme superfamily [G3DSA:3.40.630.60] (26-77)